Protein AF-A0A538DNW7-F1 (afdb_monomer)

Structure (mmCIF, N/CA/C/O backbone):
data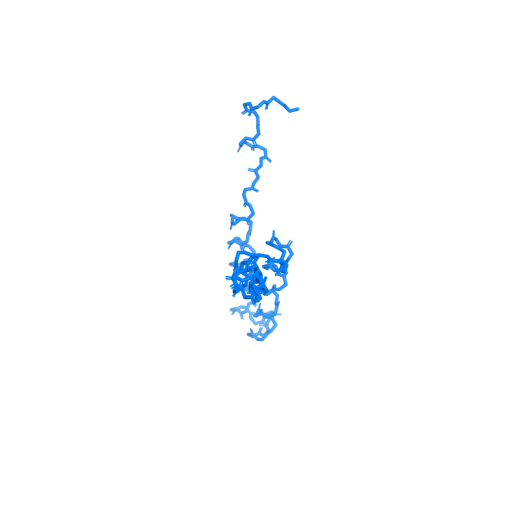_AF-A0A538DNW7-F1
#
_entry.id   AF-A0A538DNW7-F1
#
loop_
_atom_site.group_PDB
_atom_site.id
_atom_site.type_symbol
_atom_site.label_atom_id
_atom_site.label_alt_id
_atom_site.label_comp_id
_atom_site.label_asym_id
_atom_site.label_entity_id
_atom_site.label_seq_id
_atom_site.pdbx_PDB_ins_code
_atom_site.Cartn_x
_atom_site.Cartn_y
_atom_site.Cartn_z
_atom_site.occupancy
_atom_site.B_iso_or_equiv
_atom_site.auth_seq_id
_atom_site.auth_comp_id
_atom_site.auth_asym_id
_atom_site.auth_atom_id
_atom_site.pdbx_PDB_model_num
ATOM 1 N N . MET A 1 1 ? 4.444 -2.588 -30.722 1.00 65.94 1 MET A N 1
ATOM 2 C CA . MET A 1 1 ? 3.957 -1.277 -30.241 1.00 65.94 1 MET A CA 1
ATOM 3 C C . MET A 1 1 ? 4.767 -0.198 -30.943 1.00 65.94 1 MET A C 1
ATOM 5 O O . MET A 1 1 ? 5.987 -0.330 -30.948 1.00 65.94 1 MET A O 1
ATOM 9 N N . LYS A 1 2 ? 4.150 0.802 -31.591 1.00 82.38 2 LYS A N 1
ATOM 10 C CA . LYS A 1 2 ? 4.921 1.944 -32.118 1.00 82.38 2 LYS A CA 1
ATOM 11 C C . LYS A 1 2 ? 5.275 2.867 -30.941 1.00 82.38 2 LYS A C 1
ATOM 13 O O . LYS A 1 2 ? 4.492 2.931 -29.998 1.00 82.38 2 LYS A O 1
ATOM 18 N N . PRO A 1 3 ? 6.392 3.614 -30.970 1.00 76.94 3 PRO A N 1
ATOM 19 C CA . PRO A 1 3 ? 6.745 4.534 -29.881 1.00 76.94 3 PRO A CA 1
ATOM 20 C C . PRO A 1 3 ? 5.625 5.524 -29.516 1.00 76.94 3 PRO A C 1
ATOM 22 O O . PRO A 1 3 ? 5.419 5.820 -28.345 1.00 76.94 3 PRO A O 1
ATOM 25 N N . ALA A 1 4 ? 4.843 5.963 -30.508 1.00 80.38 4 ALA A N 1
ATOM 26 C CA . ALA A 1 4 ? 3.682 6.835 -30.318 1.00 80.38 4 ALA A CA 1
ATOM 27 C C . ALA A 1 4 ? 2.530 6.193 -29.513 1.00 80.38 4 ALA A C 1
ATOM 29 O O . ALA A 1 4 ? 1.711 6.911 -28.942 1.00 80.38 4 ALA A O 1
ATOM 30 N N . ASP A 1 5 ? 2.476 4.861 -29.445 1.00 77.75 5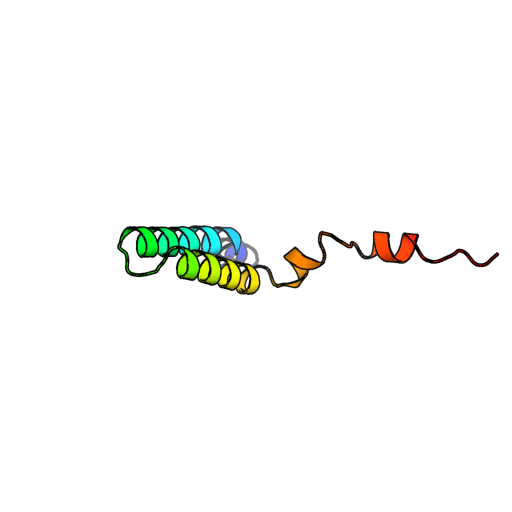 ASP A N 1
ATOM 31 C CA . ASP A 1 5 ? 1.441 4.118 -28.720 1.00 77.75 5 ASP A CA 1
ATOM 32 C C . ASP A 1 5 ? 1.825 3.895 -27.244 1.00 77.75 5 ASP A C 1
ATOM 34 O O . ASP A 1 5 ? 0.953 3.686 -26.405 1.00 77.75 5 ASP A O 1
ATOM 38 N N . PHE A 1 6 ? 3.116 3.996 -26.898 1.00 73.44 6 PHE A N 1
ATOM 39 C CA . PHE A 1 6 ? 3.640 3.654 -25.569 1.00 73.44 6 PHE A CA 1
ATOM 40 C C . PHE A 1 6 ? 2.964 4.442 -24.442 1.00 73.44 6 PHE A C 1
ATOM 42 O O . PHE A 1 6 ? 2.445 3.854 -23.500 1.00 73.44 6 PHE A O 1
ATOM 49 N N . GLY A 1 7 ? 2.887 5.769 -24.562 1.00 69.88 7 GLY A N 1
ATOM 50 C CA . GLY A 1 7 ? 2.308 6.614 -23.511 1.00 69.88 7 GLY A CA 1
ATOM 51 C C . GLY A 1 7 ? 0.799 6.437 -23.306 1.00 69.88 7 GLY A C 1
ATOM 52 O O . GLY A 1 7 ? 0.293 6.782 -22.245 1.00 69.88 7 GLY A O 1
ATOM 53 N N . ARG A 1 8 ? 0.071 5.905 -24.299 1.00 74.12 8 ARG A N 1
ATOM 54 C CA . ARG A 1 8 ? -1.379 5.651 -24.196 1.00 74.12 8 ARG A CA 1
ATOM 55 C C . ARG A 1 8 ? -1.694 4.271 -23.633 1.00 74.12 8 ARG A C 1
ATOM 57 O O . ARG A 1 8 ? -2.786 4.063 -23.121 1.00 74.12 8 ARG A O 1
ATOM 64 N N . THR A 1 9 ? -0.768 3.329 -23.777 1.00 76.75 9 THR A N 1
ATOM 65 C CA . THR A 1 9 ? -0.942 1.940 -23.335 1.00 76.75 9 THR A CA 1
ATOM 66 C C . THR A 1 9 ? -0.297 1.679 -21.973 1.00 76.75 9 THR A C 1
ATOM 68 O O . THR A 1 9 ? -0.640 0.699 -21.319 1.00 76.75 9 THR A O 1
ATOM 71 N N . ILE A 1 10 ? 0.621 2.542 -21.530 1.00 78.75 10 ILE A N 1
ATOM 72 C CA . ILE A 1 10 ? 1.291 2.417 -20.235 1.00 78.75 10 ILE A CA 1
ATOM 73 C C . ILE A 1 10 ? 0.559 3.261 -19.199 1.00 78.75 10 ILE A C 1
ATOM 75 O O . ILE A 1 10 ? 0.526 4.487 -19.281 1.00 78.75 10 ILE A O 1
ATOM 79 N N . GLU A 1 11 ? 0.039 2.593 -18.179 1.00 83.38 11 GLU A N 1
ATOM 80 C CA . GLU A 1 11 ? -0.443 3.245 -16.973 1.00 83.38 11 GLU A CA 1
ATOM 81 C C . GLU A 1 11 ? 0.724 3.421 -15.984 1.00 83.38 11 GLU A C 1
ATOM 83 O O . GLU A 1 11 ? 1.345 2.432 -15.578 1.00 83.38 11 GLU A O 1
ATOM 88 N N . PRO A 1 12 ? 1.082 4.656 -15.591 1.00 84.81 12 PRO A N 1
ATOM 89 C CA . PRO A 1 12 ? 2.157 4.877 -14.634 1.00 84.81 12 PRO A CA 1
ATOM 90 C C . PRO A 1 12 ? 1.859 4.218 -13.282 1.00 84.81 12 PRO A C 1
ATOM 92 O O . PRO A 1 12 ? 0.798 4.436 -12.696 1.00 84.81 12 PRO A O 1
ATOM 95 N N . LYS A 1 13 ? 2.836 3.487 -12.730 1.00 84.62 13 LYS A N 1
ATOM 96 C CA . LYS A 1 13 ? 2.724 2.772 -11.441 1.00 84.62 13 LYS A CA 1
ATOM 97 C C . LYS A 1 13 ? 2.170 3.637 -10.301 1.00 84.62 13 LYS A C 1
ATOM 99 O O . LYS A 1 13 ? 1.365 3.165 -9.505 1.00 84.62 13 LYS A O 1
ATOM 104 N N . TRP A 1 14 ? 2.547 4.916 -10.243 1.00 83.12 14 TRP A N 1
ATOM 105 C CA . TRP A 1 14 ? 2.059 5.850 -9.224 1.00 83.12 14 TRP A CA 1
ATOM 106 C C . TRP A 1 14 ? 0.562 6.176 -9.358 1.00 83.12 14 TRP A C 1
ATOM 108 O O . TRP A 1 14 ? -0.113 6.332 -8.344 1.00 83.12 14 TRP A O 1
ATOM 118 N N . GLN A 1 15 ? 0.014 6.217 -10.578 1.00 89.88 15 GLN A N 1
ATOM 119 C CA . GLN A 1 15 ? -1.425 6.416 -10.804 1.00 89.88 15 GLN A CA 1
ATOM 120 C C . GLN A 1 15 ? -2.237 5.182 -10.406 1.00 89.88 15 GLN A C 1
ATOM 122 O O . GLN A 1 15 ? -3.384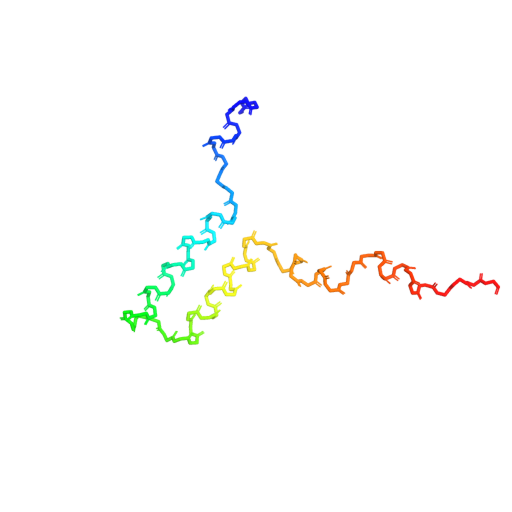 5.305 -9.974 1.00 89.88 15 GLN A O 1
ATOM 127 N N . VAL A 1 16 ? -1.662 3.989 -10.576 1.00 89.75 16 VAL A N 1
ATOM 128 C CA . VAL A 1 16 ? -2.254 2.732 -10.093 1.00 89.75 16 VAL A CA 1
ATOM 129 C C . VAL A 1 16 ? -2.252 2.717 -8.567 1.00 89.75 16 VAL A C 1
ATOM 131 O O . VAL A 1 16 ? -3.298 2.522 -7.954 1.00 89.75 16 VAL A O 1
ATOM 134 N N . ALA A 1 17 ? -1.105 3.024 -7.951 1.00 91.00 17 ALA A N 1
ATOM 135 C CA . ALA A 1 17 ? -0.958 3.078 -6.499 1.00 91.00 17 ALA A CA 1
ATOM 136 C C . ALA A 1 17 ? -1.967 4.038 -5.851 1.00 91.00 17 ALA A C 1
ATOM 138 O O . ALA A 1 17 ? -2.640 3.663 -4.899 1.00 91.00 17 ALA A O 1
ATOM 139 N N . GLN A 1 18 ? -2.131 5.250 -6.396 1.00 92.88 18 GLN A N 1
ATOM 140 C CA . GLN A 1 18 ? -3.083 6.235 -5.868 1.00 92.88 18 GLN A CA 1
ATOM 141 C C . GLN A 1 18 ? -4.534 5.744 -5.875 1.00 92.88 18 GLN A C 1
ATOM 143 O O . GLN A 1 18 ? -5.279 6.036 -4.942 1.00 92.88 18 GLN A O 1
ATOM 148 N N . ARG A 1 19 ? -4.954 5.015 -6.915 1.00 95.12 19 ARG A N 1
ATOM 149 C CA . ARG A 1 19 ? -6.304 4.435 -6.967 1.00 95.12 19 ARG A CA 1
ATOM 150 C C . ARG A 1 19 ? -6.479 3.333 -5.933 1.00 95.12 19 ARG A C 1
ATOM 152 O O . ARG A 1 19 ? -7.445 3.375 -5.182 1.00 95.12 19 ARG A O 1
ATOM 159 N N . LEU A 1 20 ? -5.515 2.418 -5.845 1.00 95.69 20 LEU A N 1
ATOM 160 C CA . LEU A 1 20 ? -5.554 1.322 -4.877 1.00 95.69 20 LEU A CA 1
ATOM 161 C C . LEU A 1 20 ? -5.568 1.831 -3.430 1.00 95.69 20 LEU A C 1
ATOM 163 O O . LEU A 1 20 ? -6.331 1.325 -2.618 1.00 95.69 20 LEU A O 1
ATOM 167 N N . VAL A 1 21 ? -4.782 2.865 -3.107 1.00 96.12 21 VAL A N 1
ATOM 168 C CA . VAL A 1 21 ? -4.795 3.477 -1.767 1.00 96.12 21 VAL A CA 1
ATOM 169 C C . VAL A 1 21 ? -6.180 4.027 -1.426 1.00 96.12 21 VAL A C 1
ATOM 171 O O . VAL A 1 21 ? -6.686 3.722 -0.352 1.00 96.12 21 VAL A O 1
ATOM 174 N N . LYS A 1 22 ? -6.838 4.740 -2.349 1.00 98.06 22 LYS A N 1
ATOM 175 C CA . LYS A 1 22 ? -8.203 5.253 -2.128 1.00 98.06 22 LYS A CA 1
ATOM 176 C C . LYS A 1 22 ? -9.232 4.145 -1.909 1.00 98.06 22 LYS A C 1
ATOM 178 O O . LYS A 1 22 ? -10.150 4.304 -1.111 1.00 98.06 22 LYS A O 1
ATOM 183 N N . GLU A 1 23 ? -9.104 3.028 -2.622 1.00 98.00 23 GLU A N 1
ATOM 184 C CA . GLU A 1 23 ? -9.981 1.870 -2.420 1.00 98.00 23 GLU A CA 1
ATOM 185 C C . GLU A 1 23 ? -9.781 1.247 -1.035 1.00 98.00 23 GLU A C 1
ATOM 187 O O . GLU A 1 23 ? -10.760 0.895 -0.375 1.00 98.00 23 GLU A O 1
ATOM 192 N N . ILE A 1 24 ? -8.532 1.165 -0.568 1.00 98.12 24 ILE A N 1
ATOM 193 C CA . ILE A 1 24 ? -8.203 0.662 0.770 1.00 98.12 24 ILE A CA 1
ATOM 194 C C . ILE A 1 24 ? -8.721 1.615 1.851 1.00 98.12 24 ILE A C 1
ATOM 196 O O . ILE A 1 24 ? -9.345 1.153 2.803 1.00 98.12 24 ILE A O 1
ATOM 200 N N . GLU A 1 25 ? -8.520 2.926 1.697 1.00 97.38 25 GLU A N 1
ATOM 201 C CA . GLU A 1 25 ? -9.069 3.949 2.600 1.00 97.38 25 GLU A CA 1
ATOM 202 C C . GLU A 1 25 ? -10.591 3.812 2.709 1.00 97.38 25 GLU A C 1
ATOM 204 O O . GLU A 1 25 ? -11.120 3.659 3.808 1.00 97.38 25 GLU A O 1
ATOM 209 N N . GLY A 1 26 ? -11.291 3.730 1.573 1.00 98.50 26 GLY A N 1
ATOM 210 C CA . GLY A 1 26 ? -12.739 3.533 1.557 1.00 98.50 26 GLY A CA 1
ATOM 211 C C . GLY A 1 26 ? -13.189 2.195 2.159 1.00 98.50 26 GLY A C 1
ATOM 212 O O . GLY A 1 26 ? -14.295 2.104 2.688 1.00 98.50 26 GLY A O 1
ATOM 213 N N . ALA A 1 27 ? -12.366 1.145 2.097 1.00 98.19 27 ALA A N 1
ATOM 214 C CA . ALA A 1 27 ? -12.648 -0.129 2.759 1.00 98.19 27 ALA A CA 1
ATOM 215 C C . ALA A 1 27 ? -12.468 -0.048 4.285 1.00 98.19 27 ALA A C 1
ATOM 217 O O . ALA A 1 27 ? -13.222 -0.694 5.012 1.00 98.19 27 ALA A O 1
ATOM 218 N N . VAL A 1 28 ? -11.522 0.763 4.769 1.00 98.25 28 VAL A N 1
ATOM 219 C CA . VAL A 1 28 ? -11.358 1.054 6.202 1.00 98.25 28 VAL A CA 1
ATOM 220 C C . VAL A 1 28 ? -12.519 1.908 6.714 1.00 98.25 28 VAL A C 1
ATOM 222 O O . VAL A 1 28 ? -13.102 1.583 7.742 1.00 98.25 28 VAL A O 1
ATOM 225 N N . GLU A 1 29 ? -12.912 2.950 5.977 1.00 98.06 29 GLU A N 1
ATOM 226 C CA . GLU A 1 29 ? -14.054 3.811 6.329 1.00 98.06 29 GLU A CA 1
ATOM 227 C C . GLU A 1 29 ? -15.377 3.038 6.418 1.00 98.06 29 GLU A C 1
ATOM 229 O O . GLU A 1 29 ? -16.242 3.374 7.222 1.00 98.06 29 GLU A O 1
ATOM 234 N N . LYS A 1 30 ? -15.536 1.992 5.601 1.00 98.44 30 LYS A N 1
ATOM 235 C CA . LYS A 1 30 ? -16.712 1.106 5.598 1.00 98.44 30 LYS A CA 1
ATOM 236 C C . LYS A 1 30 ? -16.604 -0.061 6.581 1.00 98.44 30 LYS A C 1
ATOM 238 O O . LYS A 1 30 ? -17.438 -0.959 6.530 1.00 98.44 30 LYS A O 1
ATOM 243 N N . GLU A 1 31 ? -15.565 -0.087 7.415 1.00 97.62 31 GLU A N 1
ATOM 244 C CA . GLU A 1 31 ? -15.295 -1.153 8.389 1.00 97.62 31 GLU A CA 1
ATOM 245 C C . GLU A 1 31 ? -15.116 -2.554 7.761 1.00 97.62 31 GLU A C 1
ATOM 247 O O . GLU A 1 31 ? -15.143 -3.568 8.456 1.00 97.62 31 GLU A O 1
ATOM 252 N N . HIS A 1 32 ? -14.878 -2.639 6.445 1.00 98.06 32 HIS A N 1
ATOM 253 C CA . HIS A 1 32 ? -14.524 -3.895 5.773 1.00 98.06 32 HIS A CA 1
ATOM 254 C C . HIS A 1 32 ? -13.084 -4.323 6.086 1.00 98.06 32 HIS A C 1
ATOM 256 O O . HIS A 1 32 ? -12.755 -5.506 6.006 1.00 98.06 32 HIS A O 1
ATOM 262 N N . LEU A 1 33 ? -12.222 -3.358 6.417 1.00 96.88 33 LEU A N 1
ATOM 263 C CA . LEU A 1 33 ? -10.865 -3.568 6.908 1.00 96.88 33 LEU A CA 1
ATOM 264 C C . LEU A 1 33 ? -10.684 -2.831 8.231 1.00 96.88 33 LEU A C 1
ATOM 266 O O . LEU A 1 33 ? -11.156 -1.706 8.396 1.00 96.88 33 LEU A O 1
ATOM 270 N N . THR A 1 34 ? -9.929 -3.424 9.156 1.00 98.06 34 THR A N 1
ATOM 271 C CA . THR A 1 34 ? -9.440 -2.660 10.307 1.00 98.06 34 THR A CA 1
ATOM 272 C C . THR A 1 34 ? -8.387 -1.641 9.847 1.00 98.06 34 THR A C 1
ATOM 274 O O . THR A 1 34 ? -7.729 -1.860 8.823 1.00 98.06 34 THR A O 1
ATOM 277 N N . PRO A 1 35 ? -8.135 -0.558 10.607 1.00 97.25 35 PRO A N 1
ATOM 278 C CA . PRO A 1 35 ? -7.067 0.389 10.275 1.00 97.25 35 PRO A CA 1
ATOM 279 C C . PRO A 1 35 ? -5.695 -0.280 10.089 1.00 97.25 35 PRO A C 1
ATOM 281 O O . PRO A 1 35 ? -4.915 0.098 9.215 1.00 97.25 35 PRO A O 1
ATOM 284 N N . LEU A 1 36 ? -5.414 -1.318 10.882 1.00 96.25 36 LEU A N 1
ATOM 285 C CA . LEU A 1 36 ? -4.169 -2.075 10.805 1.00 96.25 36 LEU A CA 1
ATOM 286 C C . LEU A 1 36 ? -4.082 -2.920 9.523 1.00 96.25 36 LEU A C 1
ATOM 288 O O . LEU A 1 36 ? -3.018 -2.992 8.907 1.00 96.25 36 LEU A O 1
ATOM 292 N N . ASP A 1 37 ? -5.188 -3.529 9.098 1.00 9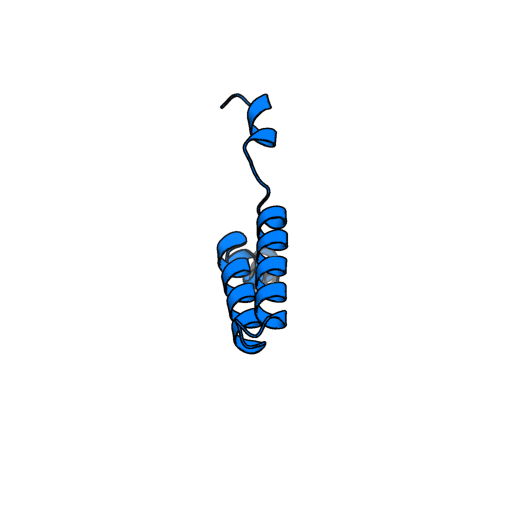4.19 37 ASP A N 1
ATOM 293 C CA . ASP A 1 37 ? -5.241 -4.292 7.847 1.00 94.19 37 ASP A CA 1
ATOM 294 C C . ASP A 1 37 ? -5.133 -3.373 6.626 1.00 94.19 37 ASP A C 1
ATOM 296 O O . ASP A 1 37 ? -4.425 -3.699 5.670 1.00 94.19 37 ASP A O 1
ATOM 300 N N . GLY A 1 38 ? -5.732 -2.179 6.689 1.00 96.62 38 GLY A N 1
ATOM 301 C CA . GLY A 1 38 ? -5.553 -1.136 5.679 1.00 96.62 38 GLY A CA 1
ATOM 302 C C . GLY A 1 38 ? -4.081 -0.747 5.510 1.00 96.62 38 GLY A C 1
ATOM 303 O O . GLY A 1 38 ? -3.537 -0.821 4.407 1.00 96.62 38 GLY A O 1
ATOM 304 N N . ALA A 1 39 ? -3.392 -0.432 6.611 1.00 94.25 39 ALA A N 1
ATOM 305 C CA . ALA A 1 39 ? -1.975 -0.056 6.590 1.00 94.25 39 ALA A CA 1
ATOM 306 C C . ALA A 1 39 ? -1.058 -1.166 6.032 1.00 94.25 39 ALA A C 1
ATOM 308 O O . ALA A 1 39 ? -0.133 -0.896 5.256 1.00 94.25 39 ALA A O 1
ATOM 309 N N . ARG A 1 40 ? -1.329 -2.432 6.382 1.00 93.88 40 ARG A N 1
ATOM 310 C CA . ARG A 1 40 ? -0.599 -3.591 5.836 1.00 93.88 40 ARG A CA 1
ATOM 311 C C . ARG A 1 40 ? -0.833 -3.755 4.341 1.00 93.88 40 ARG A C 1
ATOM 313 O O . ARG A 1 40 ? 0.123 -3.969 3.599 1.00 93.88 40 ARG A O 1
ATOM 320 N N . THR A 1 41 ? -2.079 -3.609 3.899 1.00 94.44 41 THR A N 1
ATOM 321 C CA . THR A 1 41 ? -2.443 -3.707 2.480 1.00 94.44 41 THR A CA 1
ATOM 322 C C . THR A 1 41 ? -1.765 -2.611 1.661 1.00 94.44 41 THR A C 1
ATOM 324 O O . THR A 1 41 ? -1.178 -2.903 0.622 1.00 94.44 41 THR A O 1
ATOM 327 N N . ILE A 1 42 ? -1.741 -1.369 2.158 1.00 93.75 42 ILE A N 1
ATOM 328 C CA . ILE A 1 42 ? -1.027 -0.256 1.513 1.00 93.75 42 ILE A CA 1
ATOM 329 C C . ILE A 1 42 ? 0.469 -0.568 1.388 1.00 93.75 42 ILE A C 1
ATOM 331 O O . ILE A 1 42 ? 1.051 -0.386 0.318 1.00 93.75 42 ILE A O 1
ATOM 335 N N . SER A 1 43 ? 1.082 -1.095 2.450 1.00 89.06 43 SER A N 1
ATOM 336 C CA . SER A 1 43 ? 2.499 -1.478 2.444 1.00 89.06 43 SER A CA 1
ATOM 337 C C . SER A 1 43 ? 2.793 -2.576 1.414 1.00 89.06 43 SER A C 1
ATOM 339 O O . SER A 1 43 ? 3.779 -2.492 0.683 1.00 89.06 43 SER A O 1
ATOM 341 N N . ALA A 1 44 ? 1.913 -3.575 1.297 1.00 90.06 44 ALA A N 1
ATOM 342 C CA . ALA A 1 44 ? 2.027 -4.639 0.301 1.00 90.06 44 ALA A CA 1
ATOM 343 C C . ALA A 1 44 ? 1.863 -4.116 -1.139 1.00 90.06 44 ALA A C 1
ATOM 345 O O . ALA A 1 44 ? 2.624 -4.508 -2.026 1.00 90.06 44 ALA A O 1
ATOM 346 N N . VAL A 1 45 ? 0.920 -3.194 -1.375 1.00 91.31 45 VAL A N 1
ATOM 347 C CA . VAL A 1 45 ? 0.739 -2.521 -2.674 1.00 91.31 45 VAL A CA 1
ATOM 348 C C . VAL A 1 45 ? 1.990 -1.731 -3.052 1.00 91.31 45 VAL A C 1
ATOM 350 O O . VAL A 1 45 ? 2.481 -1.866 -4.174 1.00 91.31 45 VAL A O 1
ATOM 353 N N . ALA A 1 46 ? 2.546 -0.952 -2.121 1.00 87.62 46 ALA A N 1
ATOM 354 C CA . ALA A 1 46 ? 3.760 -0.179 -2.357 1.00 87.62 46 ALA A CA 1
ATOM 355 C C . ALA A 1 46 ? 4.953 -1.088 -2.696 1.00 87.62 46 ALA A C 1
ATOM 357 O O . ALA A 1 46 ? 5.611 -0.880 -3.716 1.00 87.62 46 ALA A O 1
ATOM 358 N N . ALA A 1 47 ? 5.172 -2.143 -1.908 1.00 85.94 47 ALA A N 1
ATOM 359 C CA . ALA A 1 47 ? 6.237 -3.112 -2.150 1.00 85.94 47 ALA A CA 1
A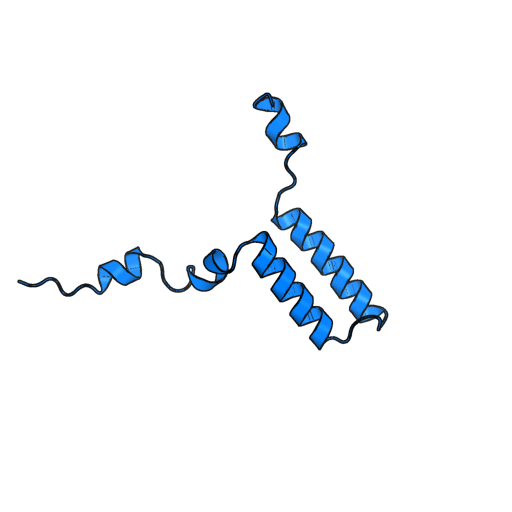TOM 360 C C . ALA A 1 47 ? 6.084 -3.841 -3.497 1.00 85.94 47 ALA A C 1
ATOM 362 O O . ALA A 1 47 ? 7.073 -4.098 -4.178 1.00 85.94 47 ALA A O 1
ATOM 363 N N . THR A 1 48 ? 4.852 -4.136 -3.916 1.00 86.31 48 THR A N 1
ATOM 364 C CA . THR A 1 48 ? 4.577 -4.812 -5.194 1.00 86.31 48 THR A CA 1
ATOM 365 C C . THR A 1 48 ? 4.810 -3.890 -6.390 1.00 86.31 48 THR A C 1
ATOM 367 O O . THR A 1 48 ? 5.382 -4.303 -7.398 1.00 86.31 48 THR A O 1
ATOM 370 N N . LEU A 1 49 ? 4.368 -2.633 -6.303 1.00 85.75 49 LEU A N 1
ATOM 371 C CA . LEU A 1 49 ? 4.442 -1.700 -7.427 1.00 85.75 49 LEU A CA 1
ATOM 372 C C . LEU A 1 49 ? 5.842 -1.103 -7.598 1.00 85.75 49 LEU A C 1
ATOM 374 O O . LEU A 1 49 ? 6.326 -1.001 -8.729 1.00 85.75 49 LEU A O 1
ATOM 378 N N . PHE A 1 50 ? 6.497 -0.731 -6.501 1.00 83.44 50 PHE A N 1
ATOM 379 C CA . PHE A 1 50 ? 7.787 -0.035 -6.520 1.00 83.44 50 PHE A CA 1
ATOM 380 C C . PHE A 1 50 ? 8.973 -0.955 -6.203 1.00 83.44 50 PHE A C 1
ATOM 382 O O . PHE A 1 50 ? 10.116 -0.574 -6.417 1.00 83.44 50 PHE A O 1
ATOM 389 N N . GLY A 1 51 ? 8.714 -2.193 -5.775 1.00 76.00 51 GLY A N 1
ATOM 390 C CA . GLY A 1 51 ? 9.748 -3.090 -5.269 1.00 76.00 51 GLY A CA 1
ATOM 391 C C . GLY A 1 51 ? 10.169 -2.713 -3.847 1.00 76.00 51 GLY A C 1
ATOM 392 O O . GLY A 1 51 ? 10.093 -1.556 -3.436 1.00 76.00 51 GLY A O 1
ATOM 393 N N . TYR A 1 52 ? 10.647 -3.697 -3.084 1.00 58.91 52 TYR A N 1
ATOM 394 C CA . TYR A 1 52 ? 11.301 -3.429 -1.797 1.00 58.91 52 TYR A CA 1
ATOM 395 C C . TYR A 1 52 ? 12.600 -2.627 -1.972 1.00 58.91 52 TYR A C 1
ATOM 397 O O . TYR A 1 52 ? 12.949 -1.833 -1.102 1.00 58.91 52 TYR A O 1
ATOM 405 N N . ASP A 1 53 ? 13.278 -2.787 -3.112 1.00 53.72 53 ASP A N 1
ATOM 406 C CA . ASP A 1 53 ? 14.557 -2.133 -3.403 1.00 53.72 53 ASP A CA 1
ATOM 407 C C . ASP A 1 53 ? 14.439 -0.607 -3.510 1.00 53.72 53 ASP A C 1
ATOM 409 O O . ASP A 1 53 ? 15.305 0.095 -3.009 1.00 53.72 53 ASP A O 1
ATOM 413 N N . GLU A 1 54 ? 13.357 -0.040 -4.056 1.00 51.41 54 GLU A N 1
ATOM 414 C CA . GLU A 1 54 ? 13.225 1.429 -4.114 1.00 51.41 54 GLU A CA 1
ATOM 415 C C . GLU A 1 54 ? 12.963 2.077 -2.740 1.00 51.41 54 GLU A C 1
ATOM 417 O O . GLU A 1 54 ? 13.209 3.275 -2.573 1.00 51.41 54 GLU A O 1
ATOM 422 N N . PHE A 1 55 ? 12.507 1.302 -1.748 1.00 47.28 55 PHE A N 1
ATOM 423 C CA . PHE A 1 55 ? 12.317 1.762 -0.367 1.00 47.28 55 PHE A CA 1
ATOM 424 C C . PHE A 1 55 ? 13.512 1.444 0.546 1.00 47.28 55 PHE A C 1
ATOM 426 O O . PHE A 1 55 ? 13.800 2.239 1.434 1.00 47.28 55 PHE A O 1
ATOM 433 N N . ILE A 1 56 ? 14.237 0.341 0.316 1.00 48.97 56 ILE A N 1
ATOM 434 C CA . ILE A 1 56 ? 15.434 -0.034 1.092 1.00 48.97 56 ILE A CA 1
ATOM 435 C C . ILE A 1 56 ? 16.707 0.646 0.546 1.00 48.97 56 ILE A C 1
ATOM 437 O O . ILE A 1 56 ? 17.563 1.060 1.324 1.00 48.97 56 ILE A O 1
ATOM 441 N N . LEU A 1 57 ? 16.842 0.841 -0.771 1.00 44.56 57 LEU A N 1
ATOM 442 C CA . LEU A 1 57 ? 18.063 1.395 -1.385 1.00 44.56 57 LEU A CA 1
ATOM 443 C C . LEU A 1 57 ? 18.122 2.927 -1.414 1.00 44.56 57 LEU A C 1
ATOM 445 O O . LEU A 1 57 ? 19.150 3.489 -1.790 1.00 44.56 57 LEU A O 1
ATOM 449 N N . ARG A 1 58 ? 17.063 3.639 -1.008 1.00 51.47 58 ARG A N 1
ATOM 450 C CA . ARG A 1 58 ? 17.145 5.104 -0.853 1.00 51.47 58 ARG A CA 1
ATOM 451 C C . ARG A 1 58 ? 17.894 5.538 0.404 1.00 51.47 58 ARG A C 1
ATOM 453 O O . ARG A 1 58 ? 18.395 6.657 0.421 1.00 51.47 58 ARG A O 1
ATOM 460 N N . GLU A 1 59 ? 18.005 4.680 1.418 1.00 52.84 59 GLU A N 1
ATOM 461 C CA . GLU A 1 59 ? 18.812 4.984 2.609 1.00 52.84 59 GLU A CA 1
ATOM 462 C C . GLU A 1 59 ? 20.293 4.630 2.436 1.00 52.84 59 GLU A C 1
ATOM 464 O O . GLU A 1 59 ? 21.135 5.157 3.160 1.00 52.84 59 GLU A O 1
ATOM 469 N N . ILE A 1 60 ? 20.641 3.788 1.459 1.00 55.62 60 ILE A N 1
ATOM 470 C CA . ILE A 1 60 ? 22.026 3.402 1.190 1.00 55.62 60 ILE A CA 1
ATOM 471 C C . ILE A 1 60 ? 22.238 3.365 -0.320 1.00 55.62 60 ILE A C 1
ATOM 473 O O . ILE A 1 60 ? 22.028 2.344 -0.973 1.00 55.62 60 ILE A O 1
ATOM 477 N N . SER A 1 61 ? 22.676 4.487 -0.887 1.00 54.06 61 SER A N 1
ATOM 478 C CA . SER A 1 61 ? 23.099 4.481 -2.283 1.00 54.06 61 SER A CA 1
ATOM 479 C C . SER A 1 61 ? 24.413 3.683 -2.423 1.00 54.06 61 SER A C 1
ATOM 481 O O . SER A 1 61 ? 25.245 3.703 -1.504 1.00 54.06 61 SER A O 1
ATOM 483 N N . PRO A 1 62 ? 24.653 2.987 -3.550 1.00 57.59 62 PRO A N 1
ATOM 484 C CA . PRO A 1 62 ? 25.918 2.293 -3.806 1.00 57.59 62 PRO A CA 1
ATOM 485 C C . PRO A 1 62 ? 27.132 3.217 -3.665 1.00 57.59 62 PRO A C 1
ATOM 487 O O . PRO A 1 62 ? 28.192 2.798 -3.205 1.00 57.59 62 PRO A O 1
ATOM 490 N N . GLU A 1 63 ? 26.965 4.499 -3.994 1.00 61.41 63 GLU A N 1
ATOM 491 C CA . GLU A 1 63 ? 27.985 5.532 -3.823 1.00 61.41 63 GLU A CA 1
ATOM 492 C C . GLU A 1 63 ? 28.344 5.737 -2.340 1.00 61.41 63 GLU A C 1
ATOM 494 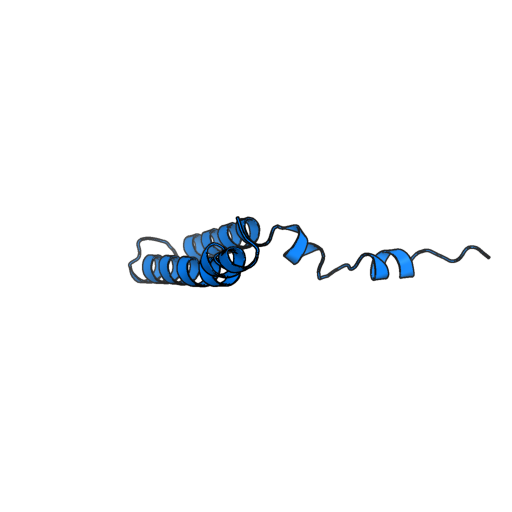O O . GLU A 1 63 ? 29.510 5.955 -2.019 1.00 61.41 63 GLU A O 1
ATOM 499 N N . THR A 1 64 ? 27.379 5.583 -1.427 1.00 62.59 64 THR A N 1
ATOM 500 C CA . THR A 1 64 ? 27.591 5.649 0.032 1.00 62.59 64 THR A CA 1
ATOM 501 C C . THR A 1 64 ? 28.374 4.432 0.546 1.00 62.59 64 THR A C 1
ATOM 503 O O . THR A 1 64 ? 29.264 4.566 1.389 1.00 62.59 64 THR A O 1
ATOM 506 N N . LEU A 1 65 ? 28.108 3.239 0.001 1.00 58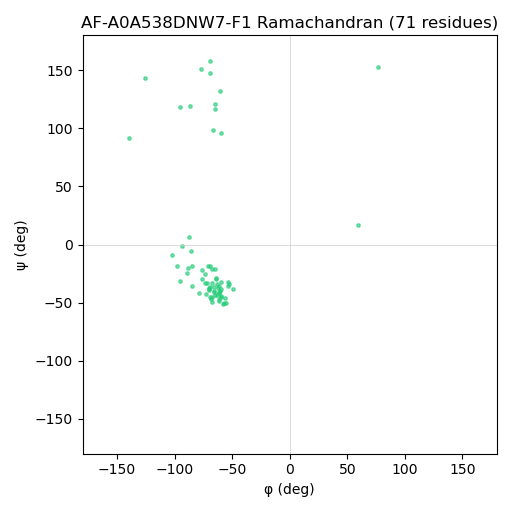.69 65 LEU A N 1
ATOM 507 C CA . LEU A 1 65 ? 28.858 2.016 0.327 1.00 58.69 65 LEU A CA 1
ATOM 508 C C . LEU A 1 65 ? 30.288 2.048 -0.224 1.00 58.69 65 LEU A C 1
ATOM 510 O O . LEU A 1 65 ? 31.220 1.603 0.438 1.00 58.69 65 LEU A O 1
ATOM 514 N N . LEU A 1 66 ? 30.488 2.612 -1.414 1.00 60.25 66 LEU A N 1
ATOM 515 C CA . LEU A 1 66 ? 31.813 2.734 -2.025 1.00 60.25 66 LEU A CA 1
ATOM 516 C C . LEU A 1 66 ? 32.653 3.851 -1.389 1.00 60.25 66 LEU A C 1
ATOM 518 O O . LEU A 1 66 ? 33.873 3.723 -1.317 1.00 60.25 66 LEU A O 1
ATOM 522 N N . ALA A 1 67 ? 32.021 4.908 -0.867 1.00 62.03 67 ALA A N 1
ATOM 523 C CA . ALA A 1 67 ? 32.700 5.980 -0.137 1.00 62.03 67 ALA A CA 1
ATOM 524 C C . ALA A 1 67 ? 33.261 5.543 1.231 1.00 62.03 67 ALA A C 1
ATOM 526 O O . ALA A 1 67 ? 34.134 6.218 1.774 1.00 62.03 67 ALA A O 1
ATOM 527 N N . THR A 1 68 ? 32.791 4.420 1.789 1.00 58.69 68 THR A N 1
ATOM 528 C CA . THR A 1 68 ? 33.283 3.868 3.067 1.00 58.69 68 THR A CA 1
ATOM 52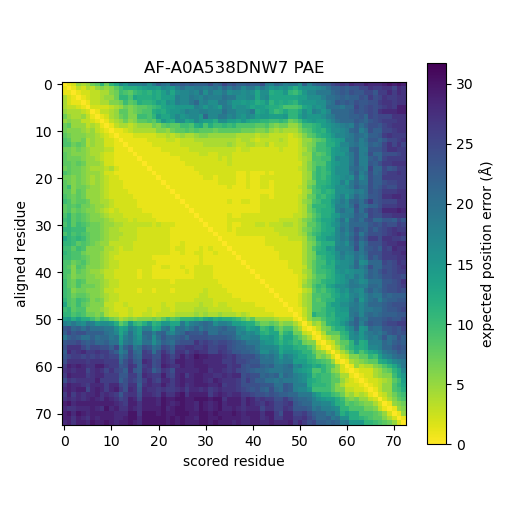9 C C . THR A 1 68 ? 34.391 2.825 2.901 1.00 58.69 68 THR A C 1
ATOM 531 O O . THR A 1 68 ? 34.940 2.355 3.900 1.00 58.69 68 THR A O 1
ATOM 534 N N . ALA A 1 69 ? 34.785 2.487 1.667 1.00 58.09 69 ALA A N 1
ATOM 535 C CA . ALA A 1 69 ? 35.937 1.625 1.438 1.00 58.09 69 ALA A CA 1
ATOM 536 C C . ALA A 1 69 ? 37.219 2.338 1.920 1.00 58.09 69 ALA A C 1
ATOM 538 O O . ALA A 1 69 ? 37.543 3.419 1.416 1.00 58.09 69 ALA A O 1
ATOM 539 N N . PRO A 1 70 ? 37.981 1.775 2.879 1.00 55.50 70 PRO A N 1
ATOM 540 C CA . PRO A 1 70 ? 39.227 2.386 3.302 1.00 55.50 70 PRO A CA 1
ATOM 541 C C . PRO A 1 70 ? 40.196 2.350 2.121 1.00 55.50 70 PRO A C 1
ATOM 543 O O . PRO A 1 70 ? 40.587 1.280 1.649 1.00 55.50 70 PRO A O 1
ATOM 546 N N . SER A 1 71 ? 40.580 3.534 1.647 1.00 59.53 71 SER A N 1
ATOM 547 C CA . SER A 1 71 ? 41.698 3.707 0.726 1.00 59.53 71 SER A CA 1
ATOM 548 C C . SER A 1 71 ? 42.951 3.165 1.413 1.00 59.53 71 SER A C 1
ATOM 550 O O . SER A 1 71 ? 43.546 3.836 2.256 1.00 59.53 71 SER A O 1
AT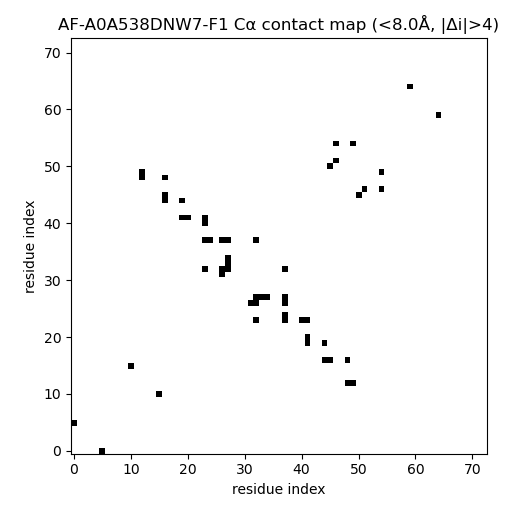OM 552 N N . ARG A 1 72 ? 43.310 1.907 1.128 1.00 55.31 72 ARG A N 1
ATOM 553 C CA . ARG A 1 72 ? 44.597 1.338 1.534 1.00 55.31 72 ARG A CA 1
ATOM 554 C C . ARG A 1 72 ? 45.683 2.085 0.761 1.00 55.31 72 ARG A C 1
ATOM 556 O O . ARG A 1 72 ? 45.917 1.792 -0.410 1.00 55.31 72 ARG A O 1
ATOM 563 N N . ARG A 1 73 ? 46.297 3.064 1.421 1.00 46.31 73 ARG A N 1
ATOM 564 C CA . ARG A 1 73 ? 47.659 3.517 1.136 1.00 46.31 73 ARG A CA 1
ATOM 565 C C . ARG A 1 73 ? 48.623 2.804 2.066 1.00 46.31 73 ARG A C 1
ATOM 567 O O . ARG A 1 73 ? 48.236 2.594 3.237 1.00 46.31 73 ARG A O 1
#

pLDDT: mean 79.0, std 17.45, range [44.56, 98.5]

Foldseek 3Di:
DPPVCPVVPDDDLVNVLVVVLVVLVVCCVVVVDPPVRSVVVSVVSCCVSVNPCVVVCVVPPVVNVVVPPPPDD

Secondary structure (DSSP, 8-state):
--HHHHHHHPPPHHHHHHHHHHHHHHHHHTTSS-HHHHHHHHHHHHHHHHHHHHHHTTSS-HHHHHHTS----

Solvent-accessible surface area (backbone atoms only — not comparable to full-atom values): 4443 Å² total; per-residue (Å²): 132,58,81,87,47,47,76,80,72,54,77,57,62,68,64,54,49,55,51,54,48,52,53,40,51,54,32,31,77,66,66,76,31,53,72,68,55,34,54,50,50,49,51,51,51,48,36,67,70,58,37,61,59,66,69,59,42,71,82,52,44,70,66,60,62,60,70,66,56,79,80,84,125

Nearest PDB structures (foldseek):
  2f66-assembly3_A  TM=6.556E-01  e=7.297E+00  Saccharomyces cerevisiae
  2f6m-assembly2_C  TM=6.483E-01  e=9.904E+00  Saccharomyces cerevisiae
  7qiw-assembly1_T  TM=5.809E-01  e=6.865E+00  Solanum lycopersicum

Radius of gyration: 19.13 Å; Cα contacts (8 Å, |Δi|>4): 28; chains: 1; bounding box: 64×12×43 Å

Sequence (73 aa):
MKPADFGRTIEPKWQVAQRLVKEIEGAVEKEHLTPLDGARTISAVAATLFGYDEFILREISPETLLATAPSRR

Mean predicted aligned error: 12.18 Å